Protein 3CTR (pdb70)

Solvent-accessible surface area: 5684 Å² total; per-residue (Å²): 85,106,63,14,31,116,67,103,72,108,17,101,11,70,143,113,76,134,58,60,46,0,108,123,97,20,85,92,64,32,105,30,103,31,65,120,80,82,108,55,10,0,94,0,32,7,29,65,69,44,129,107,110,57,44,28,40,67,2,123,171,29,177,110,102,175,76,71,50,160,76,72,138,131,96

Foldseek 3Di:
DLQKDKDKAKFFADLPDDPVVVCVVCVQFADWDWADDDSGMTIIMTIGGPVLVVVQVVQVVPPVDHDDDPVVVVD

Structure (mmCIF, N/CA/C/O backbone):
data_3CTR
#
_entry.id   3CTR
#
_cell.length_a   81.107
_cell.length_b   81.107
_cell.length_c   78.058
_cell.angle_alpha   90.00
_cell.angle_beta   90.00
_cell.angle_gamma   90.00
#
_symmetry.space_group_name_H-M   'I 41 2 2'
#
loop_
_entity.id
_entity.type
_entity.pdbx_description
1 polymer 'Poly(A)-specific ribonuclease PARN'
2 non-polymer "7-METHYL-GUANOSINE-5'-TRIPHOSPHATE"
3 water water
#
loop_
_atom_site.group_PDB
_atom_site.id
_atom_site.type_symbol
_atom_site.label_atom_id
_atom_site.label_alt_id
_atom_site.label_comp_id
_atom_site.label_asym_id
_atom_site.label_entity_id
_atom_site.label_seq_id
_atom_site.pdbx_PDB_ins_code
_atom_site.Cartn_x
_atom_site.Cartn_y
_atom_site.Cartn_z
_atom_site.occupancy
_atom_site.B_iso_or_equiv
_atom_site.auth_seq_id
_atom_site.auth_comp_id
_atom_site.auth_asym_id
_atom_site.auth_atom_id
_atom_site.pdbx_PDB_model_num
ATOM 1 N N . GLY A 1 1 ? 39.594 13.978 26.457 1.00 57.11 440 GLY A N 1
ATOM 2 C CA . GLY A 1 1 ? 40.236 15.263 25.978 1.00 57.35 440 GLY A CA 1
ATOM 3 C C . GLY A 1 1 ? 41.757 15.167 25.953 1.00 56.34 440 GLY A C 1
ATOM 4 O O . GLY A 1 1 ? 42.391 15.355 24.904 1.00 57.34 440 GLY A O 1
ATOM 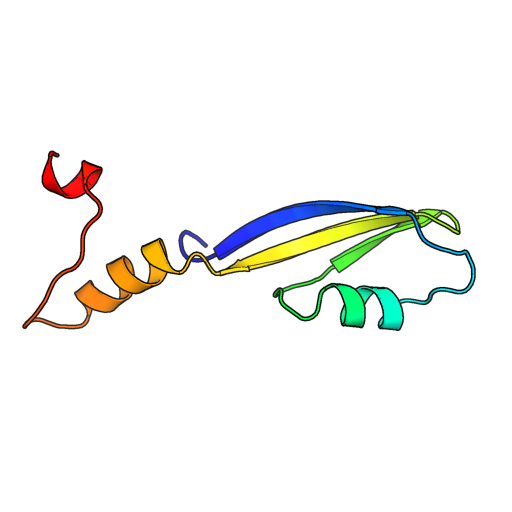5 N N . PRO A 1 2 ? 42.359 14.913 27.122 1.00 55.22 441 PRO A N 1
ATOM 6 C CA . PRO A 1 2 ? 43.629 14.212 27.129 1.00 53.55 441 PRO A CA 1
ATOM 7 C C . PRO A 1 2 ? 43.428 12.694 26.899 1.00 52.05 441 PRO A C 1
ATOM 8 O O . PRO A 1 2 ? 44.400 11.993 26.620 1.00 52.87 441 PRO A O 1
ATOM 12 N N . LEU A 1 3 ? 42.192 12.195 27.007 1.00 48.93 442 LEU A N 1
ATOM 13 C CA . LEU A 1 3 ? 41.922 10.758 26.844 1.00 46.06 442 LEU A CA 1
ATOM 14 C C . LEU A 1 3 ? 41.592 10.379 25.400 1.00 45.47 442 LEU A C 1
ATOM 15 O O . LEU A 1 3 ? 41.565 9.202 25.049 1.00 43.95 442 LEU A O 1
ATOM 20 N N . GLY A 1 4 ? 41.349 11.389 24.571 1.00 44.45 443 GLY A N 1
ATOM 21 C CA . GLY A 1 4 ? 41.109 11.185 23.134 1.00 44.52 443 GLY A CA 1
ATOM 22 C C . GLY A 1 4 ? 41.865 12.240 22.353 1.00 44.12 443 GLY A C 1
ATOM 23 O O . GLY A 1 4 ? 41.999 13.374 22.829 1.00 44.91 443 GLY A O 1
ATOM 24 N N . SER A 1 5 ? 42.408 11.886 21.191 1.00 42.54 444 SER A N 1
ATOM 25 C CA . SER A 1 5 ? 43.071 12.899 20.378 1.00 41.75 444 SER A CA 1
ATOM 26 C C . SER A 1 5 ? 42.203 13.311 19.188 1.00 41.59 444 SER A C 1
ATOM 27 O O . SER A 1 5 ? 41.542 12.477 18.556 1.00 40.28 444 SER A O 1
ATOM 30 N N . ASP A 1 6 ? 42.211 14.611 18.902 1.00 40.85 445 ASP A N 1
ATOM 31 C CA . ASP A 1 6 ? 41.404 15.166 17.837 1.00 40.21 445 ASP A CA 1
ATOM 32 C C . ASP A 1 6 ? 42.284 15.304 16.617 1.00 39.53 445 ASP A C 1
ATOM 33 O O . ASP A 1 6 ? 43.439 15.743 16.707 1.00 40.17 445 ASP A O 1
ATOM 38 N N . HIS A 1 7 ? 41.753 14.882 15.481 1.00 38.10 446 HIS A N 1
ATOM 39 C CA . HIS A 1 7 ? 42.516 14.858 14.241 1.00 37.78 446 HIS A CA 1
ATOM 40 C C . HIS A 1 7 ? 41.643 15.399 13.139 1.00 37.31 446 HIS A C 1
ATOM 41 O O . HIS A 1 7 ? 40.425 15.224 13.168 1.00 37.15 446 HIS A O 1
ATOM 48 N N . VAL A 1 8 ? 42.267 16.073 12.179 1.00 36.69 447 VAL A N 1
ATOM 49 C CA . VAL A 1 8 ? 41.586 16.400 10.951 1.00 36.51 447 VAL A CA 1
ATOM 50 C C . VAL A 1 8 ? 42.376 15.764 9.837 1.00 36.52 447 VAL A C 1
ATOM 51 O O . VAL A 1 8 ? 43.596 15.916 9.781 1.00 36.60 447 VAL A O 1
ATOM 55 N N . LEU A 1 9 ? 41.671 15.081 8.942 1.00 36.06 448 LEU A N 1
ATOM 56 C CA . LEU A 1 9 ? 42.291 14.366 7.835 1.00 36.55 448 LEU A CA 1
ATOM 57 C C . LEU A 1 9 ? 41.716 14.859 6.517 1.00 36.46 448 LEU A C 1
ATOM 58 O O . LEU A 1 9 ? 40.605 15.394 6.477 1.00 37.11 448 LEU A O 1
ATOM 63 N N . HIS A 1 10 ? 42.455 14.648 5.441 1.00 37.39 449 HIS A N 1
ATOM 64 C CA . HIS A 1 10 ? 41.944 14.960 4.105 1.00 38.29 449 HIS A CA 1
ATOM 65 C C . HIS A 1 10 ? 41.630 13.677 3.331 1.00 38.74 449 HIS A C 1
ATOM 66 O O . HIS A 1 10 ? 42.465 12.769 3.248 1.00 38.86 449 HIS A O 1
ATOM 73 N N . VAL A 1 11 ? 40.430 13.607 2.759 1.00 39.10 450 VAL A N 1
ATOM 74 C CA . VAL A 1 11 ? 39.990 12.421 2.030 1.00 39.74 450 VAL A CA 1
ATOM 75 C C . VAL A 1 11 ? 39.636 12.786 0.588 1.00 40.59 450 VAL A C 1
ATOM 76 O O . VAL A 1 11 ? 38.962 13.783 0.364 1.00 40.34 450 VAL A O 1
ATOM 80 N N . THR A 1 12 ? 40.124 11.992 -0.363 1.00 41.25 451 THR A N 1
ATOM 81 C CA . THR A 1 12 ? 39.714 12.042 -1.773 1.00 42.72 451 THR A CA 1
ATOM 82 C C . THR A 1 12 ? 38.961 10.749 -2.078 1.00 42.99 451 THR A C 1
ATOM 83 O O . THR A 1 12 ? 39.369 9.672 -1.645 1.00 42.53 451 THR A O 1
ATOM 87 N N . PHE A 1 13 ? 37.867 10.856 -2.821 1.00 43.45 452 PHE A N 1
ATOM 88 C CA . PHE A 1 13 ? 36.988 9.726 -3.070 1.00 45.04 452 PHE A CA 1
ATOM 89 C C . PHE A 1 13 ? 36.229 9.912 -4.378 1.00 46.38 452 PHE A C 1
ATOM 90 O O . PHE A 1 13 ? 36.255 10.997 -4.936 1.00 47.43 452 PHE A O 1
ATOM 98 N N . PRO A 1 14 ? 35.536 8.863 -4.865 1.00 47.76 453 PRO A N 1
ATOM 99 C CA . PRO A 1 14 ? 34.711 9.048 -6.073 1.00 48.38 453 PRO A CA 1
ATOM 100 C C . PRO A 1 14 ? 33.504 9.978 -5.855 1.00 49.24 453 PRO A C 1
ATOM 101 O O . PRO A 1 14 ? 32.943 10.048 -4.750 1.00 48.50 453 PRO A O 1
ATOM 105 N N . LYS A 1 15 ? 33.078 10.652 -6.924 1.00 49.92 454 LYS A N 1
ATOM 106 C CA . LYS A 1 15 ? 31.949 11.583 -6.845 1.00 51.24 454 LYS A CA 1
ATOM 107 C C . LYS A 1 15 ? 30.649 10.931 -6.355 1.00 51.10 454 LYS A C 1
ATOM 108 O O . LYS A 1 15 ? 29.779 11.612 -5.812 1.00 51.05 454 LYS A O 1
ATOM 114 N N . GLU A 1 16 ? 30.547 9.613 -6.537 1.00 51.32 455 GLU A N 1
ATOM 115 C CA . GLU A 1 16 ? 29.368 8.829 -6.180 1.00 51.77 455 GLU A CA 1
ATOM 116 C C . GLU A 1 16 ? 29.177 8.635 -4.665 1.00 51.84 455 GLU A C 1
ATOM 117 O O . GLU A 1 16 ? 28.089 8.260 -4.204 1.00 52.24 455 GLU A O 1
ATOM 123 N N . TRP A 1 17 ? 30.234 8.868 -3.894 1.00 51.43 456 TRP A N 1
ATOM 124 C CA . TRP A 1 17 ? 30.174 8.730 -2.433 1.00 50.81 456 TRP A CA 1
ATOM 125 C C . TRP A 1 17 ? 29.241 9.745 -1.791 1.00 51.14 456 TRP A C 1
ATOM 126 O O . TRP A 1 17 ? 29.129 10.884 -2.268 1.00 51.59 456 TRP A O 1
ATOM 137 N N . LYS A 1 18 ? 28.580 9.317 -0.716 1.00 50.65 457 LYS A N 1
ATOM 138 C CA . LYS A 1 18 ? 27.721 10.167 0.102 1.00 50.53 457 LYS A CA 1
ATOM 139 C C . LYS A 1 18 ? 28.264 10.256 1.531 1.00 50.06 457 LYS A C 1
ATOM 140 O O . LYS A 1 18 ? 29.292 9.657 1.861 1.00 48.98 457 LYS A O 1
ATOM 146 N N . THR A 1 19 ? 27.563 11.016 2.368 1.00 49.50 458 THR A N 1
ATOM 147 C CA . THR A 1 19 ? 27.879 11.147 3.790 1.00 49.32 458 THR A CA 1
ATOM 148 C C . THR A 1 19 ? 28.089 9.776 4.448 1.00 48.28 458 THR A C 1
ATOM 149 O O . THR A 1 19 ? 29.051 9.579 5.185 1.00 47.86 458 THR A O 1
ATOM 153 N N . SER A 1 20 ? 27.186 8.844 4.160 1.00 47.15 459 SER A N 1
ATOM 154 C CA . SER A 1 20 ? 27.178 7.528 4.796 1.00 46.78 459 SER A CA 1
ATOM 155 C C . SER A 1 20 ? 28.450 6.746 4.522 1.00 45.40 459 SER A C 1
ATOM 156 O O . SER A 1 20 ? 28.911 6.046 5.402 1.00 45.37 459 SER A O 1
ATOM 159 N N . ASP A 1 21 ? 29.001 6.865 3.310 1.00 44.28 460 ASP A N 1
ATOM 160 C CA . ASP A 1 21 ? 30.257 6.206 2.955 1.00 43.16 460 ASP A CA 1
ATOM 161 C C . ASP A 1 21 ? 31.408 6.696 3.824 1.00 42.23 460 ASP A C 1
ATOM 162 O O . ASP A 1 21 ? 32.236 5.908 4.280 1.00 41.13 460 ASP A O 1
ATOM 167 N N . LEU A 1 22 ? 31.457 8.001 4.058 1.00 40.70 461 LEU A N 1
ATOM 168 C CA . LEU A 1 22 ? 32.536 8.557 4.879 1.00 39.75 461 LEU A CA 1
ATOM 169 C C . LEU A 1 22 ? 32.351 8.160 6.347 1.00 39.64 461 LEU A C 1
ATOM 170 O O . LEU A 1 22 ? 33.329 7.820 7.014 1.00 38.55 461 LEU A O 1
ATOM 175 N N . TYR A 1 23 ? 31.109 8.187 6.833 1.00 39.66 462 TYR A N 1
ATOM 176 C CA . TYR A 1 23 ? 30.784 7.675 8.177 1.00 40.93 462 TYR A CA 1
ATOM 177 C C . TYR A 1 23 ? 31.188 6.196 8.351 1.00 40.23 462 TYR A C 1
ATOM 178 O O . TYR A 1 23 ? 31.761 5.824 9.384 1.00 40.42 462 TYR A O 1
ATOM 187 N N . GLN A 1 24 ? 30.900 5.363 7.345 1.00 38.95 463 GLN A N 1
ATOM 188 C CA . GLN A 1 24 ? 31.288 3.942 7.362 1.00 38.76 463 GLN A CA 1
ATOM 189 C C . GLN A 1 24 ? 32.808 3.773 7.369 1.00 38.09 463 GLN A C 1
ATOM 190 O O . GLN A 1 24 ? 33.367 2.998 8.180 1.00 37.89 463 GLN A O 1
ATOM 196 N N . LEU A 1 25 ? 33.474 4.486 6.460 1.00 37.52 464 LEU A N 1
ATOM 197 C CA . LEU A 1 25 ? 34.929 4.450 6.337 1.00 37.07 464 LEU A CA 1
ATOM 198 C C . LEU A 1 25 ? 35.614 4.775 7.658 1.00 37.00 464 LEU A C 1
ATOM 199 O O . LEU A 1 25 ? 36.601 4.124 8.033 1.00 36.58 464 LEU A O 1
ATOM 204 N N . PHE A 1 26 ? 35.091 5.778 8.364 1.00 36.51 465 PHE A N 1
ATOM 205 C CA . PHE A 1 26 ? 35.674 6.222 9.644 1.00 36.49 465 PHE A CA 1
ATOM 206 C C . PHE A 1 26 ? 34.969 5.716 10.905 1.00 37.09 465 PHE A C 1
ATOM 207 O O . PHE A 1 26 ? 35.106 6.294 11.994 1.00 36.14 465 PHE A O 1
ATOM 215 N N . SER A 1 27 ? 34.231 4.618 10.771 1.00 37.57 466 SER A N 1
ATOM 216 C CA . SER A 1 27 ? 33.461 4.109 11.901 1.00 38.26 466 SER A CA 1
ATOM 217 C C . SER A 1 27 ? 34.290 3.602 13.079 1.00 38.66 466 SER A C 1
ATOM 218 O O . SER A 1 27 ? 33.758 3.462 14.169 1.00 38.35 466 SER A O 1
ATOM 221 N N . ALA A 1 28 ? 35.588 3.379 12.879 1.00 39.89 467 ALA A N 1
ATOM 222 C CA . ALA A 1 28 ? 36.475 3.048 13.993 1.00 41.04 467 ALA A CA 1
ATOM 223 C C . ALA A 1 28 ? 36.700 4.233 14.942 1.00 41.80 467 ALA A C 1
ATOM 224 O O . ALA A 1 28 ? 37.155 4.032 16.068 1.00 42.27 467 ALA A O 1
ATOM 226 N N . PHE A 1 29 ? 36.349 5.451 14.504 1.00 41.50 468 PHE A N 1
ATOM 227 C CA . PHE A 1 29 ? 36.611 6.682 15.281 1.00 41.33 468 PHE A CA 1
ATOM 228 C C . PHE A 1 29 ? 35.377 7.333 15.914 1.00 42.31 468 PHE A C 1
ATOM 229 O O . PHE A 1 29 ? 34.265 6.965 15.608 1.00 43.78 468 PHE A O 1
ATOM 237 N N . GLY A 1 30 ? 35.579 8.314 16.787 1.00 42.90 469 GLY A N 1
ATOM 238 C CA . GLY A 1 30 ? 34.467 9.035 17.399 1.00 44.13 469 GLY A CA 1
ATOM 239 C C . GLY A 1 30 ? 34.317 10.448 16.865 1.00 44.90 469 GLY A C 1
ATOM 240 O O . GLY A 1 30 ? 35.197 10.945 16.162 1.00 44.71 469 GLY A O 1
ATOM 241 N N . ASN A 1 31 ? 33.182 11.072 17.188 1.00 45.64 470 ASN A N 1
ATOM 242 C CA . ASN A 1 31 ? 32.879 12.463 16.826 1.00 46.28 470 ASN A CA 1
ATOM 243 C C . ASN A 1 31 ? 33.288 12.820 15.398 1.00 45.48 470 ASN A C 1
ATOM 244 O O . ASN A 1 31 ? 34.080 13.753 15.204 1.00 46.38 470 ASN A O 1
ATOM 249 N N . ILE A 1 32 ? 32.816 12.064 14.404 1.00 44.25 471 ILE A N 1
ATOM 250 C CA . ILE A 1 32 ? 33.189 12.391 13.020 1.00 43.28 471 ILE A CA 1
ATOM 251 C C . ILE A 1 32 ? 32.343 13.500 12.373 1.00 42.47 471 ILE A C 1
ATOM 252 O O . ILE A 1 32 ? 31.109 13.469 12.423 1.00 42.60 471 ILE A O 1
ATOM 257 N N . GLN A 1 33 ? 33.044 14.467 11.792 1.00 40.87 472 GLN A N 1
ATOM 258 C CA . GLN A 1 33 ? 32.438 15.647 11.192 1.00 40.18 472 GLN A CA 1
ATOM 259 C C . GLN A 1 33 ? 33.058 15.833 9.812 1.00 39.64 472 GLN A C 1
ATOM 260 O O . GLN A 1 33 ? 34.280 15.868 9.655 1.00 39.95 472 GLN A O 1
ATOM 266 N N . ILE A 1 34 ? 32.209 15.885 8.806 1.00 39.62 473 ILE A N 1
ATOM 267 C CA . ILE A 1 34 ? 32.666 16.043 7.427 1.00 40.52 473 ILE A CA 1
ATOM 268 C C . ILE A 1 34 ? 32.609 17.523 7.021 1.00 41.23 473 ILE A C 1
ATOM 269 O O . ILE A 1 34 ? 31.579 18.164 7.185 1.00 42.15 473 ILE A O 1
ATOM 274 N N . SER A 1 35 ? 33.723 18.059 6.525 1.00 41.32 474 SER A N 1
ATOM 275 C CA . SER A 1 35 ? 33.734 19.407 5.950 1.00 41.50 474 SER A CA 1
ATOM 276 C C . SER A 1 35 ? 33.971 19.277 4.434 1.00 41.35 474 SER A C 1
ATOM 277 O O . SER A 1 35 ? 35.091 19.124 4.003 1.00 41.06 474 SER A O 1
ATOM 280 N N . TRP A 1 36 ? 32.907 19.254 3.641 1.00 42.20 475 TRP A N 1
ATOM 281 C CA . TRP A 1 36 ? 33.056 19.035 2.189 1.00 43.42 475 TRP A CA 1
ATOM 282 C C . TRP A 1 36 ? 33.855 20.144 1.538 1.00 44.25 475 TRP A C 1
ATOM 283 O O . TRP A 1 36 ? 33.664 21.314 1.872 1.00 44.18 475 TRP A O 1
ATOM 294 N N . ILE A 1 37 ? 34.780 19.755 0.659 1.00 45.44 476 ILE A N 1
ATOM 295 C CA . ILE A 1 37 ? 35.589 20.667 -0.134 1.00 46.95 476 ILE A CA 1
ATOM 296 C C . ILE A 1 37 ? 34.985 20.796 -1.548 1.00 48.58 476 ILE A C 1
ATOM 297 O O . ILE A 1 37 ? 34.691 21.906 -2.014 1.00 49.39 476 ILE A O 1
ATOM 302 N N . ASP A 1 38 ? 34.784 19.664 -2.213 1.00 49.24 477 ASP A N 1
ATOM 303 C CA . ASP A 1 38 ? 34.151 19.627 -3.531 1.00 50.22 477 ASP A CA 1
ATOM 304 C C . ASP A 1 38 ? 33.557 18.240 -3.760 1.00 50.51 477 ASP A C 1
ATOM 305 O O . ASP A 1 38 ? 33.285 17.520 -2.789 1.00 50.34 477 ASP A O 1
ATOM 310 N N . ASP A 1 39 ? 33.354 17.864 -5.024 1.00 50.11 478 ASP A N 1
ATOM 311 C CA . ASP A 1 39 ? 32.628 16.629 -5.349 1.00 50.25 478 ASP A CA 1
ATOM 312 C C . ASP A 1 39 ? 33.380 15.379 -4.908 1.00 48.81 478 ASP A C 1
ATOM 313 O O . ASP A 1 39 ? 32.777 14.349 -4.607 1.00 48.75 478 ASP A O 1
ATOM 318 N N . THR A 1 40 ? 34.702 15.478 -4.903 1.00 47.99 479 THR A N 1
ATOM 319 C CA . THR A 1 40 ? 35.547 14.319 -4.717 1.00 46.90 479 THR A CA 1
ATOM 320 C C . THR A 1 40 ? 36.533 14.500 -3.568 1.00 45.26 479 THR A C 1
ATOM 321 O O . THR A 1 40 ? 37.552 13.832 -3.548 1.00 44.89 479 THR A O 1
ATOM 325 N N . SER A 1 41 ? 36.245 15.399 -2.625 1.00 44.41 480 SER A N 1
ATOM 326 C CA . SER A 1 41 ? 37.122 15.590 -1.457 1.00 42.85 480 SER A CA 1
ATOM 327 C C . SER A 1 41 ? 36.454 16.318 -0.280 1.00 42.30 480 SER A C 1
ATOM 328 O O . SER A 1 41 ? 35.478 17.061 -0.456 1.00 41.46 480 SER A O 1
ATOM 331 N N . ALA A 1 42 ? 36.980 16.067 0.923 1.00 40.25 481 ALA A N 1
ATOM 332 C CA . ALA A 1 42 ? 36.419 16.589 2.167 1.00 39.00 481 ALA A CA 1
ATOM 333 C C . ALA A 1 42 ? 37.506 16.556 3.221 1.00 38.53 481 ALA A C 1
ATOM 334 O O . ALA A 1 42 ? 38.438 15.755 3.107 1.00 37.64 481 ALA A O 1
ATOM 336 N N . PHE A 1 43 ? 37.420 17.440 4.221 1.00 37.57 482 PHE A N 1
ATOM 337 C CA . PHE A 1 43 ? 38.176 17.220 5.442 1.00 37.13 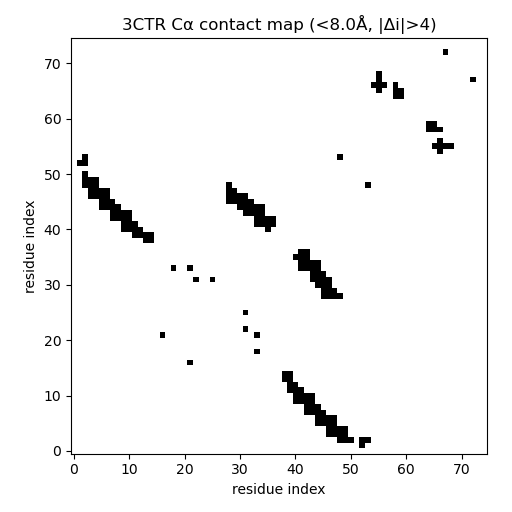482 PHE A CA 1
ATOM 338 C C . PHE A 1 43 ? 37.271 16.409 6.348 1.00 36.24 482 PHE A C 1
ATOM 339 O O . PHE A 1 43 ? 36.059 16.554 6.302 1.00 35.88 482 PHE A O 1
ATOM 347 N N . VAL A 1 44 ? 37.868 15.565 7.183 1.00 36.12 483 VAL A N 1
ATOM 348 C CA . VAL A 1 44 ? 37.098 14.816 8.157 1.00 35.18 483 VAL A CA 1
ATOM 349 C C . VAL A 1 44 ? 37.775 15.035 9.497 1.00 35.11 483 VAL A C 1
ATOM 350 O O . VAL A 1 44 ? 38.975 14.828 9.632 1.00 35.31 483 VAL A O 1
ATOM 354 N N . SER A 1 45 ? 37.023 15.495 10.477 1.00 35.04 484 SER A N 1
ATOM 355 C CA . SER A 1 45 ? 37.579 15.581 11.809 1.00 35.95 484 SER A CA 1
ATOM 356 C C . SER A 1 45 ? 37.004 14.464 12.667 1.00 35.71 484 SER A C 1
ATOM 357 O O . SER A 1 45 ? 35.868 14.055 12.482 1.00 36.35 484 SER A O 1
ATOM 360 N N . LEU A 1 46 ? 37.802 13.988 13.602 1.00 36.11 485 LEU A N 1
ATOM 361 C CA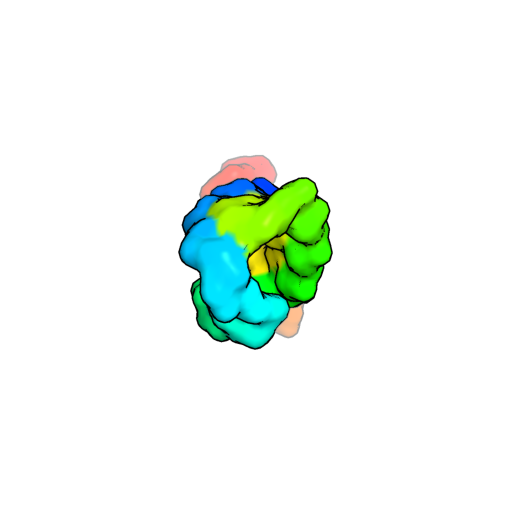 . LEU A 1 46 ? 37.447 12.820 14.382 1.00 36.71 485 LEU A CA 1
ATOM 362 C C . LEU A 1 46 ? 38.200 12.805 15.703 1.00 36.28 485 LEU A C 1
ATOM 363 O O . LEU A 1 46 ? 39.118 13.615 15.937 1.00 36.12 485 LEU A O 1
ATOM 368 N N . SER A 1 47 ? 37.801 11.870 16.554 1.00 35.87 486 SER A N 1
ATOM 369 C CA . SER A 1 47 ? 38.428 11.659 17.851 1.00 35.65 486 SER A CA 1
ATOM 370 C C . SER A 1 47 ? 38.908 10.205 17.894 1.00 35.57 486 SER A C 1
ATOM 371 O O . SER A 1 47 ? 38.202 9.299 17.459 1.00 34.09 486 SER A O 1
ATOM 374 N N . GLN A 1 48 ? 40.129 10.006 18.378 1.00 35.92 487 GLN A N 1
ATOM 375 C CA . GLN A 1 48 ? 40.733 8.704 18.439 1.00 36.83 487 GLN A CA 1
ATOM 376 C C . GLN A 1 48 ? 41.002 8.445 19.923 1.00 36.21 487 GLN A C 1
ATOM 377 O O . GLN A 1 48 ? 41.692 9.233 20.562 1.00 35.69 487 GLN A O 1
ATOM 383 N N . PRO A 1 49 ? 40.454 7.353 20.481 1.00 36.16 488 PRO A N 1
ATOM 384 C CA . PRO A 1 49 ? 40.804 7.012 21.881 1.00 35.46 488 PRO A CA 1
ATOM 385 C C . PRO A 1 49 ? 42.317 6.775 22.056 1.00 35.41 488 PRO A C 1
ATOM 386 O O . PRO A 1 49 ? 42.960 6.167 21.181 1.00 35.26 488 PRO A O 1
ATOM 390 N N . GLU A 1 50 ? 42.881 7.294 23.144 1.00 35.04 489 GLU A N 1
ATOM 391 C CA . GLU A 1 50 ? 44.302 7.100 23.458 1.00 36.12 489 GLU A CA 1
ATOM 392 C C . GLU A 1 50 ? 44.401 6.054 24.546 1.00 35.63 489 GLU A C 1
ATOM 393 O O . GLU A 1 50 ? 44.313 6.378 25.728 1.00 34.44 489 GLU A O 1
ATOM 399 N N . GLN A 1 51 ? 44.553 4.802 24.131 1.00 35.92 490 GLN A N 1
ATOM 400 C CA . GLN A 1 51 ? 44.340 3.666 25.028 1.00 37.18 490 GLN A CA 1
ATOM 401 C C . GLN A 1 51 ? 45.328 3.654 26.180 1.00 36.33 490 GLN A C 1
ATOM 402 O O . GLN A 1 51 ? 44.947 3.321 27.278 1.00 36.06 490 GLN A O 1
ATOM 408 N N . VAL A 1 52 ? 46.578 4.027 25.919 1.00 36.75 491 VAL A N 1
ATOM 409 C CA . VAL A 1 52 ? 47.596 4.131 26.977 1.00 37.16 491 VAL A CA 1
ATOM 410 C C . VAL A 1 52 ? 47.210 5.185 28.031 1.00 36.89 491 VAL A C 1
ATOM 411 O O . VAL A 1 52 ? 47.232 4.907 29.230 1.00 37.90 491 VAL A O 1
ATOM 415 N N . LYS A 1 53 ? 46.829 6.376 27.583 1.00 36.66 492 LYS A N 1
ATOM 416 C CA . LYS A 1 53 ? 46.416 7.445 28.487 1.00 36.81 492 LYS A CA 1
ATOM 417 C C . LYS A 1 53 ? 45.166 7.029 29.270 1.00 35.48 492 LYS A C 1
ATOM 418 O O . LYS A 1 53 ? 45.035 7.345 30.459 1.00 34.61 492 LYS A O 1
ATOM 424 N N . ILE A 1 54 ? 44.261 6.308 28.612 1.00 34.24 493 ILE A N 1
ATOM 425 C CA . ILE A 1 54 ? 43.039 5.846 29.300 1.00 34.37 493 ILE A CA 1
ATOM 426 C C . ILE A 1 54 ? 43.387 4.825 30.381 1.00 34.02 493 ILE A C 1
ATOM 427 O O . ILE A 1 54 ? 42.886 4.931 31.505 1.00 33.83 493 ILE A O 1
ATOM 432 N N . ALA A 1 55 ? 44.249 3.852 30.050 1.00 34.02 494 ALA A N 1
ATOM 433 C CA . ALA A 1 55 ? 44.683 2.848 31.038 1.00 34.91 494 ALA A CA 1
ATOM 434 C C . ALA A 1 55 ? 45.344 3.500 32.248 1.00 35.43 494 ALA A C 1
ATOM 435 O O . ALA A 1 55 ? 45.047 3.133 33.399 1.00 36.58 494 ALA A O 1
ATOM 437 N N . VAL A 1 56 ? 46.227 4.464 31.994 1.00 36.14 495 VAL A N 1
ATOM 438 C CA . VAL A 1 56 ? 46.839 5.250 33.071 1.00 36.61 495 VAL A CA 1
ATOM 439 C C . VAL A 1 56 ? 45.769 5.976 33.914 1.00 37.06 495 VAL A C 1
ATOM 440 O O . VAL A 1 56 ? 45.733 5.847 35.146 1.00 36.31 495 VAL A O 1
ATOM 444 N N . ASN A 1 57 ? 44.904 6.739 33.249 1.00 37.14 496 ASN A N 1
ATOM 445 C CA . ASN A 1 57 ? 43.870 7.485 33.954 1.00 37.24 496 ASN A CA 1
ATOM 446 C C . ASN A 1 57 ? 42.982 6.570 34.802 1.00 37.67 496 ASN A C 1
ATOM 447 O O . ASN A 1 57 ? 42.783 6.818 36.000 1.00 38.15 496 ASN A O 1
ATOM 452 N N . THR A 1 58 ? 42.491 5.492 34.201 1.00 36.66 497 THR A N 1
ATOM 453 C CA . THR A 1 58 ? 41.584 4.568 34.887 1.00 37.29 497 THR A CA 1
ATOM 454 C C . THR A 1 58 ? 42.213 3.944 36.139 1.00 37.39 497 THR A C 1
ATOM 455 O O . THR A 1 58 ? 41.513 3.701 37.117 1.00 38.01 497 THR A O 1
ATOM 459 N N . SER A 1 59 ? 43.533 3.742 36.124 1.00 37.55 498 SER A N 1
ATOM 460 C CA . SER A 1 59 ? 44.252 3.217 37.290 1.00 37.21 498 SER A CA 1
ATOM 461 C C . SER A 1 59 ? 44.114 4.070 38.569 1.00 38.52 498 SER A C 1
ATOM 462 O O . SER A 1 59 ? 44.240 3.548 39.694 1.00 38.32 498 SER A O 1
ATOM 465 N N . LYS A 1 60 ? 43.856 5.365 38.404 1.00 39.73 499 LYS A N 1
ATOM 466 C CA . LYS A 1 60 ? 43.674 6.268 39.556 1.00 41.78 499 LYS A CA 1
ATOM 467 C C . LYS A 1 60 ? 42.420 5.930 40.360 1.00 42.49 499 LYS A C 1
ATOM 468 O O . LYS A 1 60 ? 42.297 6.324 41.525 1.00 42.29 499 LYS A O 1
ATOM 474 N N . TYR A 1 61 ? 41.486 5.204 39.743 1.00 42.62 500 TYR A N 1
ATOM 475 C CA . TYR A 1 61 ? 40.227 4.872 40.415 1.00 43.02 500 TYR A CA 1
ATOM 476 C C . TYR A 1 61 ? 40.377 3.621 41.255 1.00 44.33 500 TYR A C 1
ATOM 477 O O . TYR A 1 61 ? 39.446 3.233 41.977 1.00 45.28 500 TYR A O 1
ATOM 486 N N . ALA A 1 62 ? 41.547 2.985 41.149 1.00 44.71 501 ALA A N 1
ATOM 487 C CA . ALA A 1 62 ? 41.852 1.766 41.893 1.00 45.54 501 ALA A CA 1
ATOM 488 C C . ALA A 1 62 ? 42.995 2.000 42.886 1.00 46.13 501 ALA A C 1
ATOM 489 O O . ALA A 1 62 ? 44.091 2.410 42.503 1.00 45.86 501 ALA A O 1
ATOM 491 N N . GLU A 1 63 ? 42.734 1.745 44.165 1.00 46.86 502 GLU A N 1
ATOM 492 C CA . GLU A 1 63 ? 43.771 1.904 45.192 1.00 47.83 502 GLU A CA 1
ATOM 493 C C . GLU A 1 63 ? 44.862 0.856 45.074 1.00 46.83 502 GLU A C 1
ATOM 494 O O . GLU A 1 63 ? 46.027 1.120 45.369 1.00 47.35 502 GLU A O 1
ATOM 500 N N . SER A 1 64 ? 44.466 -0.348 44.687 1.00 46.06 503 SER A N 1
ATOM 501 C CA . SER A 1 64 ? 45.370 -1.475 44.631 1.00 45.77 503 SER A CA 1
ATOM 502 C C . SER A 1 64 ? 46.464 -1.393 43.551 1.00 44.89 503 SER A C 1
ATOM 503 O O . SER A 1 64 ? 47.528 -1.994 43.704 1.00 44.85 503 SER A O 1
ATOM 506 N N . TYR A 1 65 ? 46.216 -0.681 42.451 1.00 43.16 504 TYR A N 1
ATOM 507 C CA . TYR A 1 65 ? 47.200 -0.657 41.355 1.00 41.87 504 TYR A CA 1
ATOM 508 C C . TYR A 1 65 ? 47.288 0.732 40.726 1.00 41.68 504 TYR A C 1
ATOM 509 O O . TYR A 1 65 ? 46.320 1.500 40.793 1.00 41.21 504 TYR A O 1
ATOM 518 N N . ARG A 1 66 ? 48.451 1.051 40.148 1.00 41.48 505 ARG A N 1
ATOM 519 C CA . ARG A 1 66 ? 48.679 2.319 39.452 1.00 42.10 505 ARG A CA 1
ATOM 520 C C . ARG A 1 66 ? 49.530 2.135 38.194 1.00 41.28 505 ARG A C 1
ATOM 521 O O . ARG A 1 66 ? 50.596 1.540 38.248 1.00 40.15 505 ARG A O 1
ATOM 529 N N . ILE A 1 67 ? 49.051 2.645 37.061 1.00 40.35 506 ILE A N 1
ATOM 530 C CA . ILE A 1 67 ? 49.827 2.606 35.822 1.00 39.59 506 ILE A CA 1
ATOM 531 C C . ILE A 1 67 ? 50.326 4.013 35.575 1.00 40.35 506 ILE A C 1
ATOM 532 O O . ILE A 1 67 ? 49.570 4.970 35.717 1.00 40.94 506 ILE A O 1
ATOM 537 N N . GLN A 1 68 ? 51.605 4.152 35.238 1.00 40.20 507 GLN A N 1
ATOM 538 C CA . GLN A 1 68 ? 52.131 5.444 34.836 1.00 41.17 507 GLN A CA 1
ATOM 539 C C . GLN A 1 68 ? 53.081 5.311 33.647 1.00 40.99 507 GLN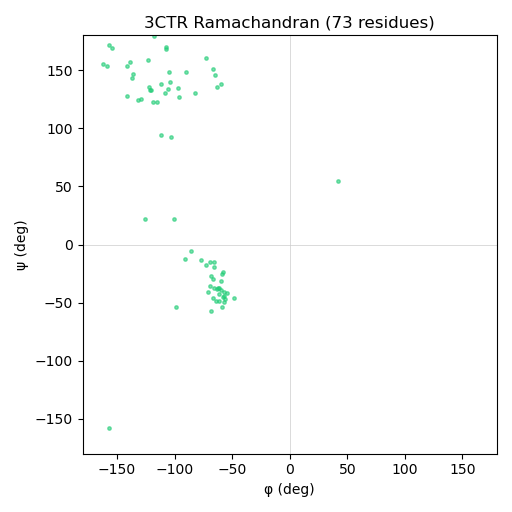 A C 1
ATOM 540 O O . GLN A 1 68 ? 53.640 4.228 33.398 1.00 40.39 507 GLN A O 1
ATOM 546 N N . THR A 1 69 ? 53.250 6.396 32.899 1.00 40.67 508 THR A N 1
ATOM 547 C CA . THR A 1 69 ? 54.179 6.369 31.776 1.00 41.27 508 THR A CA 1
ATOM 548 C C . THR A 1 69 ? 55.611 6.370 32.322 1.00 41.42 508 THR A C 1
ATOM 549 O O . THR A 1 69 ? 55.847 6.719 33.488 1.00 40.57 508 THR A O 1
ATOM 553 N N . TYR A 1 70 ? 56.554 5.957 31.484 1.00 42.51 509 TYR A N 1
ATOM 554 C CA . TYR A 1 70 ? 57.967 5.957 31.878 1.00 43.43 509 TYR A CA 1
ATOM 555 C C . TYR A 1 70 ? 58.436 7.355 32.302 1.00 44.63 509 TYR A C 1
ATOM 556 O O . TYR A 1 70 ? 59.139 7.487 33.305 1.00 44.83 509 TYR A O 1
ATOM 565 N N . ALA A 1 71 ? 58.006 8.385 31.566 1.00 46.67 510 ALA A N 1
ATOM 566 C CA . ALA A 1 71 ? 58.271 9.790 31.923 1.00 48.44 510 ALA A CA 1
ATOM 567 C C . ALA 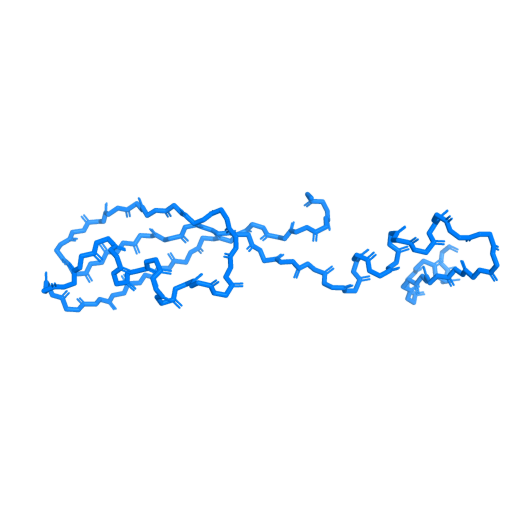A 1 71 ? 57.772 10.170 33.321 1.00 50.17 510 ALA A C 1
ATOM 568 O O . ALA A 1 71 ? 58.528 10.783 34.091 1.00 51.01 510 ALA A O 1
ATOM 570 N N . GLU A 1 72 ? 56.531 9.800 33.665 1.00 51.61 511 GLU A N 1
ATOM 571 C CA . GLU A 1 72 ? 56.001 10.082 35.011 1.00 53.50 511 GLU A CA 1
ATOM 572 C C . GLU A 1 72 ? 56.771 9.303 36.076 1.00 53.82 511 GLU A C 1
ATOM 573 O O . GLU A 1 72 ? 56.982 9.804 37.177 1.00 54.08 511 GLU A O 1
ATOM 579 N N . TYR A 1 73 ? 57.153 8.068 35.756 1.00 54.56 512 TYR A N 1
ATOM 580 C CA . TYR A 1 73 ? 57.938 7.225 36.666 1.00 55.37 512 TYR A CA 1
ATOM 581 C C . TYR A 1 73 ? 59.279 7.877 37.020 1.00 56.58 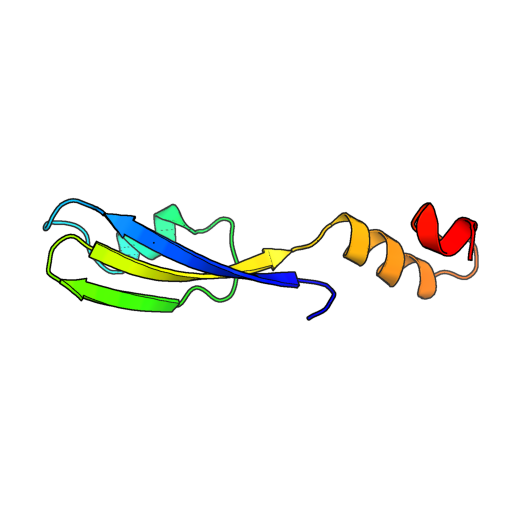512 TYR A C 1
ATOM 582 O O . TYR A 1 73 ? 59.735 7.802 38.167 1.00 56.20 512 TYR A O 1
ATOM 591 N N . MET A 1 74 ? 59.893 8.507 36.018 1.00 58.12 513 MET A N 1
ATOM 592 C CA . MET A 1 74 ? 61.121 9.280 36.188 1.00 59.95 513 MET A CA 1
ATOM 593 C C . MET A 1 74 ? 60.869 10.550 37.004 1.00 60.75 513 MET A C 1
ATOM 594 O O . MET A 1 74 ? 61.494 10.752 38.045 1.00 61.18 513 MET A O 1
ATOM 599 N N . GLY A 1 75 ? 59.940 11.384 36.533 1.00 61.61 514 GLY A N 1
ATOM 600 C CA . GLY A 1 75 ? 59.611 12.657 37.187 1.00 62.40 514 GLY A CA 1
ATOM 601 C C . GLY A 1 75 ? 58.765 12.507 38.438 1.00 63.05 514 GLY A C 1
ATOM 602 O O . GLY A 1 75 ? 58.979 11.599 39.252 1.00 63.85 514 GLY A O 1
#

GO terms:
  GO:0005730 nucleolus (C, IDA)
  GO:0010587 miRNA catabolic process (P, IDA)
  GO:0004535 poly(A)-specific ribonuclease activity (F, IDA)
  GO:0071051 poly(A)-dependent snoRNA 3'-end processing (P, IDA)
  GO:0000495 box H/ACA sno(s)RNA 3'-end processing (P, IDA)
  GO:0004535 poly(A)-specific ribonuclease activity (F, EXP)
  GO:0005515 protein binding (F, IPI)
  GO:0019901 protein kinase binding (F, IPI)
  GO:0005634 nucleus (C, TAS)
  GO:0005737 cytoplasm (C, TAS)
  GO:0003730 mRNA 3'-UTR binding (F, TAS)
  GO:0009451 RNA modification (P, TAS)
  GO:0004518 nuclease activity (F, TAS)
  GO:0007292 female gamete generation (P, TAS)
  GO:0005829 cytosol (C, TAS)
  GO:1904872 regulation of telomerase RNA localization to Cajal body (P, IMP)
  GO:0004535 poly(A)-specific ribonuclease activity (F, IMP)
  GO:0180035 lncRNA processing (P, IMP)
  GO:0032212 positive regulation of telomere maintenance via telomerase (P, IMP)
  GO:0090669 telomerase RNA stabilization (P, IMP)

Nearest PDB structures (foldseek):
  3ctr-assembly1_A  TM=1.014E+00  e=1.150E-14  Homo sapiens
  1whv-assembly1_A  TM=5.701E-01  e=1.079E-08  Mus musculus
  3d45-assembly1_B  TM=6.209E-01  e=5.116E-08  Mus musculus
  7d1l-assembly1_D  TM=6.075E-01  e=2.507E-02  Caenorhabditis elegans
  7d2y-assembly1_D  TM=5.921E-01  e=2.855E-02  Caenorhabditis elegans

Sequence (75 aa):
GPLGSDHVLHVTFPKEWKTSDLYQLFSAFGNIQISWIDDTSAFVSLSQPEQVKIAVNTSKYAESYRIQTYAEYMG

CATH classification: 3.30.70.330

B-factor: mean 45.36, std 8.92, range [27.15, 81.26]

Organism: Homo sapiens (NCBI:txid9606)

Secondary structure (DSSP, 8-state):
--SEEEEEEEEE--TT--HHHHHHHTTTSEEEEEEEEETTEEEEEEEEE-HHHHHHHHHTT-SS-----HHHHH-

Radius of gyration: 17.78 Å; Cα contacts (8 Å, |Δi|>4): 94; chains: 1; bounding box: 34×22×52 Å

InterPro domains:
  IPR001374 R3H domain [PS51061] (178-245)
  IPR006941 Ribonuclease CAF1 [PF04857] (4-390)
  IPR012337 Ribonuclease H-like superfamily [SSF53098] (1-403)
  IPR012677 Nucleotide-binding alpha-beta plait domain superfamily [G3DSA:3.30.70.330] (437-528)
  IPR014789 Poly(A)-specific ribonuclease, RNA-binding [PF08675] (437-514)
  IPR034042 PARN, R3H domain [cd02637] (181-246)
  IPR035979 RNA-binding domain super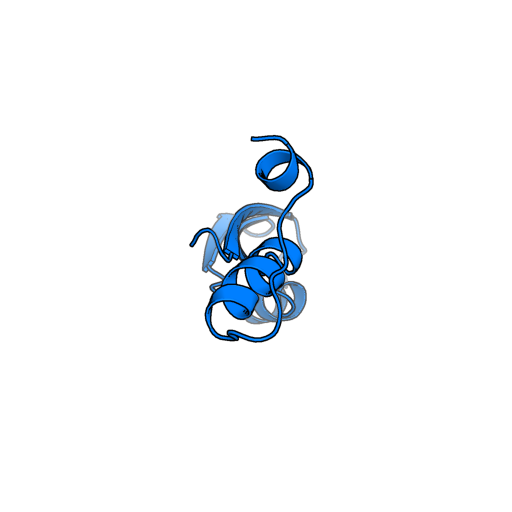family [SSF54928] 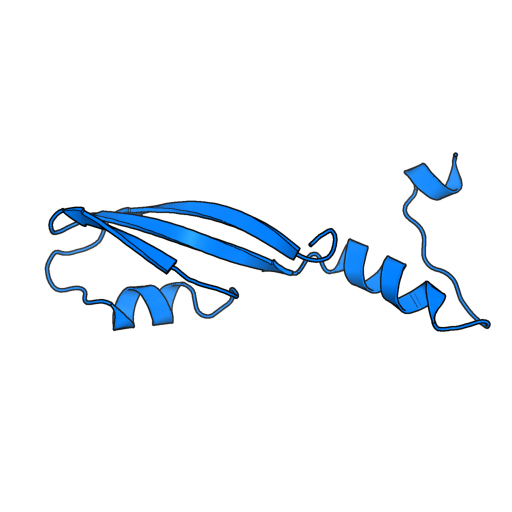(431-521)
  IPR036397 Ribonuclease H superfamily [G3DSA:3.30.420.10] (1-171)
  IPR036397 Ribonuclease H superfamily [G3DSA:3.30.420.10] (227-436)
  IPR036867 R3H domain superfamily [SSF82708] (170-255)
  IPR051181 CAF1 family poly(A)-specific ribonucleases [PTHR15092] (1-520)